Protein AF-A0A450S9Z5-F1 (afdb_monomer)

Mean predicted aligned error: 4.44 Å

Sequence (37 aa):
MNTEYTAVIKREGKWWIGWIQEIPGVNCQERTYYNRA

Radius of gyration: 11.26 Å; Cα contacts (8 Å, |Δi|>4): 47; chains: 1; bounding box: 22×18×37 Å

Solvent-accessible surface area (backbone atoms only — not comparable to full-atom values): 2568 Å² total; per-residue (Å²): 136,88,83,83,78,55,74,48,78,45,77,57,91,76,31,36,42,34,36,40,76,88,42,89,91,48,66,51,77,37,76,70,89,85,85,80,130

Foldseek 3Di:
DDDDWDKDWDDDPQKIKIATPVDPPGIDIGSDDDDDD

Secondary structure (DSSP, 8-state):
------EEEEEETTEEEEEETTSTT-EEEESS-----

Nearest PDB structures (foldseek):
  4mh4-assembly1_B  TM=6.649E-01  e=2.786E+00  Burkholderia cenocepacia J2315
  7kdd-assembly1_C  TM=6.463E-01  e=5.446E+00  Human herpesvirus 5 strain Towne
  4c8s-assembly1_B  TM=3.495E-01  e=6.660E+00  Saccharomyces cerevisiae

pLDDT: mean 90.11, std 12.07, range [50.03, 97.25]

Structure (mmCIF, N/CA/C/O backbone):
data_AF-A0A450S9Z5-F1
#
_entry.id   AF-A0A450S9Z5-F1
#
loop_
_atom_site.group_PDB
_atom_site.id
_atom_site.type_symbol
_atom_site.label_atom_id
_atom_site.label_alt_id
_atom_site.label_comp_id
_atom_site.label_asym_id
_atom_site.label_entity_id
_atom_site.label_seq_id
_atom_site.pdbx_PDB_ins_code
_atom_site.Cartn_x
_atom_site.Cartn_y
_atom_site.Cartn_z
_atom_site.occupancy
_atom_site.B_iso_or_equiv
_atom_site.auth_seq_id
_atom_site.auth_comp_id
_atom_site.auth_asym_id
_atom_site.auth_atom_id
_atom_site.pdbx_PDB_model_num
ATOM 1 N N . MET A 1 1 ? -6.431 -0.831 20.750 1.00 56.12 1 MET A N 1
ATOM 2 C CA . MET A 1 1 ? -7.357 -1.221 19.667 1.00 56.12 1 MET A CA 1
ATOM 3 C C . MET A 1 1 ? -6.505 -1.663 18.499 1.00 56.12 1 MET A C 1
ATOM 5 O O . MET A 1 1 ? -5.628 -0.898 18.123 1.00 56.12 1 MET A O 1
ATOM 9 N N . ASN A 1 2 ? -6.696 -2.886 18.007 1.00 74.31 2 ASN A N 1
ATOM 10 C CA . ASN A 1 2 ? -6.043 -3.346 16.787 1.00 74.31 2 ASN A CA 1
ATOM 11 C C . ASN A 1 2 ? -7.096 -3.257 15.685 1.00 74.31 2 ASN A C 1
ATOM 13 O O . ASN A 1 2 ? -8.020 -4.067 15.664 1.00 74.31 2 ASN A O 1
ATOM 17 N N . THR A 1 3 ? -7.045 -2.196 14.884 1.00 86.81 3 THR A N 1
ATOM 18 C CA . THR A 1 3 ? -7.999 -2.024 13.791 1.00 86.81 3 THR A CA 1
ATOM 19 C C . THR A 1 3 ? -7.368 -2.599 12.539 1.00 86.81 3 THR A C 1
ATOM 21 O O . THR A 1 3 ? -6.417 -2.035 12.003 1.00 86.81 3 THR A O 1
ATOM 24 N N . GLU A 1 4 ? -7.872 -3.752 12.123 1.00 93.88 4 GLU A N 1
ATOM 25 C CA . GLU A 1 4 ? -7.512 -4.371 10.856 1.00 93.88 4 GLU A CA 1
ATOM 26 C C . GLU A 1 4 ? -8.424 -3.824 9.758 1.00 93.88 4 GLU A C 1
ATOM 28 O O . GLU A 1 4 ? -9.601 -3.546 9.993 1.00 93.88 4 GLU A O 1
ATOM 33 N N . TYR A 1 5 ? -7.859 -3.649 8.569 1.00 95.62 5 TYR A N 1
ATOM 34 C CA . TYR A 1 5 ? -8.561 -3.137 7.400 1.00 95.62 5 TYR A CA 1
ATOM 35 C C . TYR A 1 5 ? -8.234 -3.994 6.188 1.00 95.62 5 TYR A C 1
ATOM 37 O O . TYR A 1 5 ? -7.128 -4.533 6.069 1.00 95.62 5 TYR A O 1
ATOM 45 N N . THR A 1 6 ? -9.169 -4.056 5.251 1.00 95.75 6 THR A N 1
ATOM 46 C CA . THR A 1 6 ? -9.015 -4.831 4.028 1.00 95.75 6 THR A CA 1
ATOM 47 C C . THR A 1 6 ? -8.507 -3.933 2.911 1.00 95.75 6 THR A C 1
ATOM 49 O O . THR A 1 6 ? -9.247 -3.135 2.329 1.00 95.75 6 THR A O 1
ATOM 52 N N . ALA A 1 7 ? -7.230 -4.087 2.566 1.00 95.56 7 ALA A N 1
ATOM 53 C CA . ALA A 1 7 ? -6.666 -3.463 1.377 1.00 95.56 7 ALA A CA 1
ATOM 54 C C . ALA A 1 7 ? -6.979 -4.305 0.132 1.00 95.56 7 ALA A C 1
ATOM 56 O O . ALA A 1 7 ? -6.638 -5.486 0.059 1.00 95.56 7 ALA A O 1
ATOM 57 N N . VAL A 1 8 ? -7.584 -3.685 -0.880 1.00 95.44 8 VAL A N 1
ATOM 58 C CA . VAL A 1 8 ? -7.693 -4.262 -2.225 1.00 95.44 8 VAL A CA 1
ATOM 59 C C . VAL A 1 8 ? -6.556 -3.723 -3.068 1.00 95.44 8 VAL A C 1
ATOM 61 O O . VAL A 1 8 ? -6.292 -2.524 -3.057 1.00 95.44 8 VAL A O 1
ATOM 64 N N . ILE A 1 9 ? -5.907 -4.602 -3.828 1.00 94.94 9 ILE A N 1
ATOM 65 C CA . ILE A 1 9 ? -4.891 -4.239 -4.815 1.00 94.94 9 ILE A CA 1
ATOM 66 C C . ILE A 1 9 ? -5.269 -4.902 -6.135 1.00 94.94 9 ILE A C 1
ATOM 68 O O . ILE A 1 9 ? -5.427 -6.120 -6.214 1.00 94.94 9 ILE A O 1
ATOM 72 N N . LYS A 1 10 ? -5.417 -4.097 -7.184 1.00 95.38 10 LYS A N 1
ATOM 73 C CA . LYS A 1 10 ? -5.813 -4.531 -8.522 1.00 95.38 10 LYS A CA 1
ATOM 74 C C . LYS A 1 10 ? -4.836 -3.992 -9.559 1.00 95.38 10 LYS A C 1
ATOM 76 O O . LYS A 1 10 ? -4.455 -2.827 -9.506 1.00 95.38 10 LYS A O 1
ATOM 81 N N . ARG A 1 11 ? -4.456 -4.816 -10.537 1.00 95.88 11 ARG A N 1
ATOM 82 C CA . ARG A 1 11 ? -3.689 -4.357 -11.703 1.00 95.88 11 ARG A CA 1
ATOM 83 C C . ARG A 1 11 ? -4.634 -3.992 -12.843 1.00 95.88 11 ARG A C 1
ATOM 85 O O . ARG A 1 11 ? -5.361 -4.854 -13.325 1.00 95.88 11 ARG A O 1
ATOM 92 N N . GLU A 1 12 ? -4.568 -2.747 -13.297 1.00 96.44 12 GLU A N 1
ATOM 93 C CA . GLU A 1 12 ? -5.288 -2.222 -14.460 1.00 96.44 12 GLU A CA 1
ATOM 94 C C . GLU A 1 12 ? -4.270 -1.748 -15.506 1.00 96.44 12 GLU A C 1
ATOM 96 O O . GLU A 1 12 ? -3.572 -0.742 -15.344 1.00 96.44 12 GLU A O 1
ATOM 101 N N . GLY A 1 13 ? -4.123 -2.521 -16.584 1.00 95.19 13 GLY A N 1
ATOM 102 C CA . GLY A 1 13 ? -3.097 -2.283 -17.598 1.00 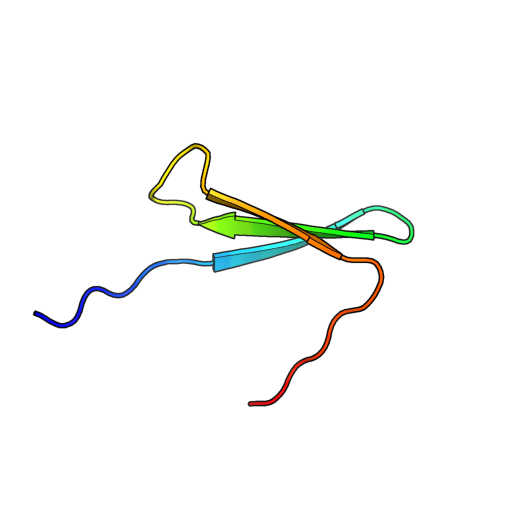95.19 13 GLY A CA 1
ATOM 103 C C . GLY A 1 13 ? -1.678 -2.266 -17.010 1.00 95.19 13 GLY A C 1
ATOM 104 O O . GLY A 1 13 ? -1.196 -3.271 -16.490 1.00 95.19 13 GLY A O 1
ATOM 105 N N . LYS A 1 14 ? -0.998 -1.116 -17.124 1.00 94.81 14 LYS A N 1
ATOM 106 C CA . LYS A 1 14 ? 0.371 -0.886 -16.613 1.00 94.81 14 LYS A CA 1
ATOM 107 C C . LY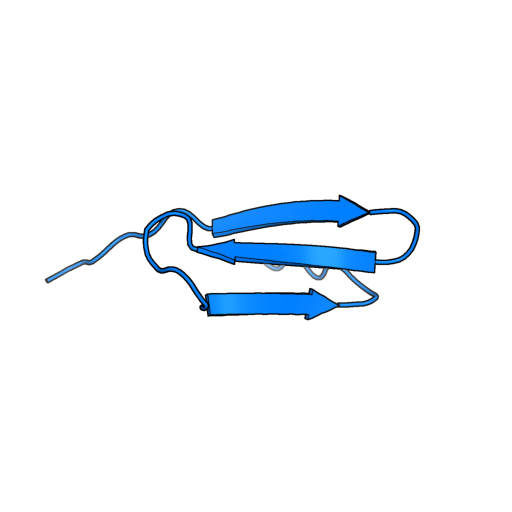S A 1 14 ? 0.407 -0.243 -15.219 1.00 94.81 14 LYS A C 1
ATOM 109 O O . LYS A 1 14 ? 1.461 0.242 -14.813 1.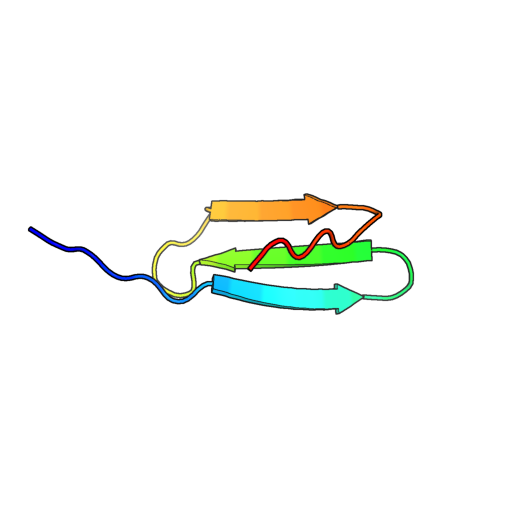00 94.81 14 LYS A O 1
ATOM 114 N N . TRP A 1 15 ? -0.732 -0.146 -14.546 1.00 95.38 15 TRP A N 1
ATOM 115 C CA . TRP A 1 15 ? -0.858 0.492 -13.243 1.00 95.38 15 TRP A CA 1
ATOM 116 C C . TRP A 1 15 ? -1.407 -0.489 -12.215 1.00 95.38 15 TRP A C 1
ATOM 118 O O . TRP A 1 15 ? -2.181 -1.393 -12.534 1.00 95.38 15 TRP A O 1
ATOM 128 N N . TRP A 1 16 ? -1.009 -0.279 -10.972 1.0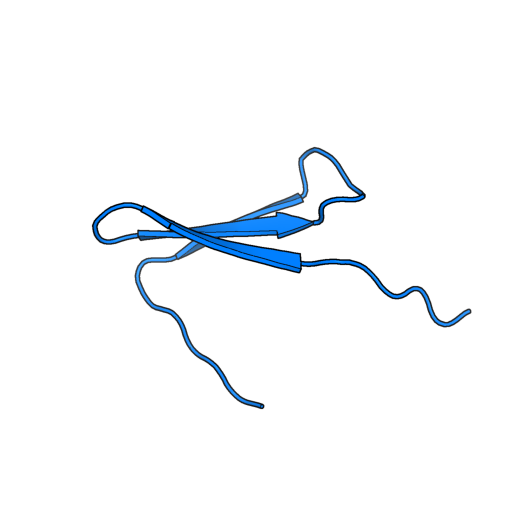0 96.31 16 TRP A N 1
ATOM 129 C CA . TRP A 1 16 ? -1.605 -0.873 -9.791 1.00 96.31 16 TRP A CA 1
ATOM 130 C C . TR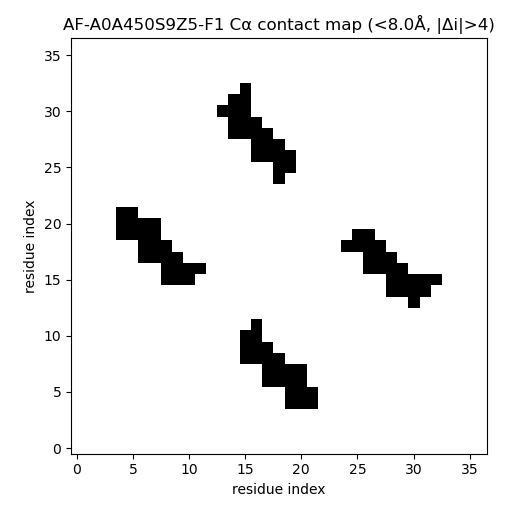P A 1 16 ? -2.497 0.164 -9.134 1.00 96.31 16 TRP A C 1
ATOM 132 O O . TRP A 1 16 ? -2.101 1.313 -8.981 1.00 96.31 16 TRP A O 1
ATOM 142 N N . ILE A 1 17 ? -3.700 -0.247 -8.765 1.00 96.06 17 ILE A N 1
ATOM 143 C CA . ILE A 1 17 ? -4.697 0.574 -8.092 1.00 96.06 17 ILE A CA 1
ATOM 144 C C . ILE A 1 17 ? -5.032 -0.133 -6.788 1.00 96.06 17 ILE A C 1
ATOM 146 O O . ILE A 1 17 ? -5.342 -1.325 -6.797 1.00 96.06 17 ILE A O 1
ATOM 150 N N . GLY A 1 18 ? -4.975 0.590 -5.678 1.00 96.06 18 GLY A N 1
ATOM 151 C CA . GLY A 1 18 ? -5.350 0.065 -4.376 1.00 96.06 18 GLY A CA 1
ATOM 152 C C . GLY A 1 18 ? -6.251 1.007 -3.598 1.00 96.06 18 GLY A C 1
ATOM 153 O O . GLY A 1 18 ? -6.257 2.215 -3.836 1.00 96.06 18 GLY A O 1
ATOM 154 N N . TRP A 1 19 ? -7.042 0.439 -2.694 1.00 97.25 19 TRP A N 1
ATOM 155 C CA . TRP A 1 19 ? -7.923 1.175 -1.787 1.00 97.25 19 TRP A CA 1
ATOM 156 C C . TRP A 1 19 ? -8.269 0.337 -0.555 1.00 97.25 19 TRP A C 1
ATOM 158 O O . TRP A 1 19 ? -8.114 -0.886 -0.563 1.00 97.25 19 TRP A O 1
ATOM 168 N N . ILE A 1 20 ? -8.751 1.003 0.493 1.00 97.19 20 ILE A N 1
ATOM 169 C CA . ILE A 1 20 ? -9.289 0.353 1.694 1.00 97.19 20 ILE A CA 1
ATOM 170 C C . ILE A 1 20 ? -10.793 0.156 1.510 1.00 97.19 20 ILE A C 1
ATOM 172 O O . ILE A 1 20 ? -11.501 1.119 1.216 1.00 97.19 20 ILE A O 1
ATOM 176 N N .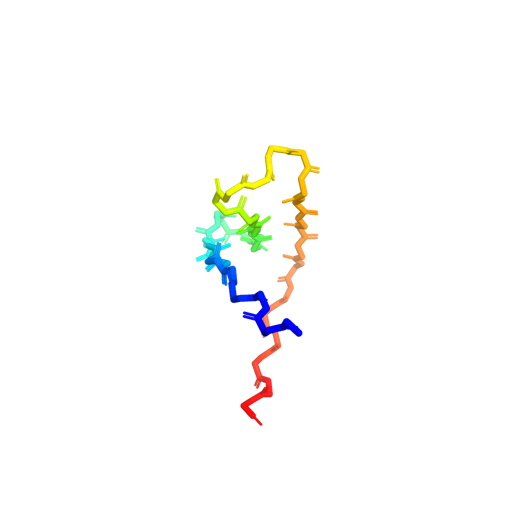 GLN A 1 21 ? -11.294 -1.077 1.641 1.00 96.62 21 GLN A N 1
ATOM 177 C CA . GLN A 1 21 ? -12.716 -1.370 1.396 1.00 96.62 21 GLN A CA 1
ATOM 178 C C . GLN A 1 21 ? -13.637 -0.602 2.345 1.00 96.62 21 GLN A C 1
ATOM 180 O O . GLN A 1 21 ? -14.716 -0.169 1.949 1.00 96.62 21 GLN A O 1
ATOM 185 N N . GLU A 1 22 ? -13.199 -0.426 3.586 1.00 97.06 22 GLU A N 1
ATOM 186 C CA . GLU A 1 22 ? -13.992 0.136 4.671 1.00 97.06 22 GLU A CA 1
ATOM 187 C C . GLU A 1 22 ? -14.006 1.672 4.673 1.00 97.06 22 GLU A C 1
ATOM 189 O O . GLU A 1 22 ? -14.874 2.269 5.308 1.00 97.06 22 GLU A O 1
ATOM 194 N N . ILE A 1 23 ? -13.065 2.326 3.977 1.00 95.88 23 ILE A N 1
ATOM 195 C CA . ILE A 1 23 ? -12.894 3.785 4.028 1.00 95.88 23 ILE A CA 1
ATOM 196 C C . ILE A 1 23 ? -12.903 4.379 2.612 1.00 95.88 23 ILE A C 1
ATOM 198 O O . ILE A 1 23 ? -11.874 4.386 1.925 1.00 95.88 23 ILE A O 1
ATOM 202 N N . PRO A 1 24 ? -14.043 4.946 2.173 1.00 95.56 24 PRO A N 1
ATOM 203 C CA . PRO A 1 24 ? -14.131 5.658 0.907 1.00 95.56 24 PRO A CA 1
ATOM 204 C C . PRO A 1 24 ? -13.119 6.806 0.829 1.00 95.56 24 PRO A C 1
ATOM 206 O O . PRO A 1 24 ? -12.937 7.562 1.780 1.00 95.56 24 PRO A O 1
ATOM 209 N N . GLY A 1 25 ? -12.480 6.957 -0.330 1.00 95.25 25 GLY A N 1
ATOM 210 C CA . GLY A 1 25 ? -11.524 8.040 -0.584 1.00 95.25 25 GLY A CA 1
ATOM 211 C C . GLY A 1 25 ? -10.080 7.744 -0.173 1.00 95.25 25 GLY A C 1
ATOM 212 O O . GLY A 1 25 ? -9.196 8.507 -0.553 1.00 95.25 25 GLY A O 1
ATOM 213 N N . VAL A 1 26 ? -9.805 6.629 0.5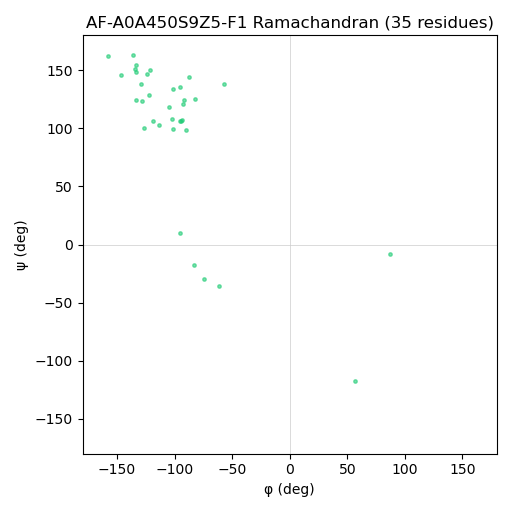13 1.00 96.69 26 VAL A N 1
ATOM 214 C CA . VAL A 1 26 ? -8.429 6.173 0.766 1.00 96.69 26 VAL A CA 1
ATOM 215 C C . VAL A 1 26 ? -7.990 5.265 -0.378 1.00 96.69 26 VAL A C 1
ATOM 217 O O . VAL A 1 26 ? -8.340 4.085 -0.420 1.00 96.69 26 VAL A O 1
ATOM 220 N N . ASN A 1 27 ? -7.243 5.826 -1.328 1.00 96.50 27 ASN A N 1
ATOM 221 C CA . ASN A 1 27 ? -6.759 5.120 -2.509 1.00 96.50 27 ASN A CA 1
ATOM 222 C C . ASN A 1 27 ? -5.289 5.437 -2.826 1.00 96.50 27 ASN A C 1
ATOM 224 O O . ASN A 1 27 ? -4.709 6.393 -2.318 1.00 96.50 27 ASN A O 1
ATOM 228 N N . CYS A 1 28 ? -4.682 4.591 -3.655 1.00 94.56 28 CYS A N 1
ATOM 229 C CA . CYS A 1 28 ? -3.325 4.752 -4.161 1.00 94.56 28 CYS A CA 1
ATOM 230 C C . CYS A 1 28 ? -3.229 4.193 -5.587 1.00 94.56 28 CYS A C 1
ATOM 232 O O . CYS A 1 28 ? -3.909 3.218 -5.923 1.00 94.56 28 CYS A O 1
ATOM 234 N N . GLN A 1 29 ? -2.399 4.808 -6.432 1.00 95.50 29 GLN A N 1
ATOM 235 C CA . GLN A 1 29 ? -2.102 4.318 -7.776 1.00 95.50 29 GLN A CA 1
ATOM 236 C C . GLN A 1 29 ? -0.598 4.355 -8.024 1.00 95.50 29 GLN A C 1
ATOM 238 O O . GLN A 1 29 ? 0.019 5.410 -7.933 1.00 95.50 29 GLN A O 1
ATOM 243 N N . GLU A 1 30 ? -0.021 3.213 -8.384 1.00 94.38 30 GLU A N 1
ATOM 244 C CA . GLU A 1 30 ? 1.425 3.047 -8.527 1.00 94.38 30 GLU A CA 1
ATOM 245 C C . GLU A 1 30 ? 1.776 2.334 -9.832 1.00 94.38 30 GLU A C 1
ATOM 247 O O . GLU A 1 30 ? 1.038 1.481 -10.332 1.00 94.38 30 GLU A O 1
ATOM 252 N N . ARG A 1 31 ? 2.931 2.662 -10.416 1.00 94.56 31 ARG A N 1
ATOM 253 C CA . ARG A 1 31 ? 3.427 1.971 -11.623 1.00 94.56 31 ARG A CA 1
ATOM 254 C C . ARG A 1 31 ? 3.974 0.585 -11.317 1.00 94.56 31 ARG A C 1
ATOM 256 O O . ARG A 1 31 ? 3.946 -0.297 -12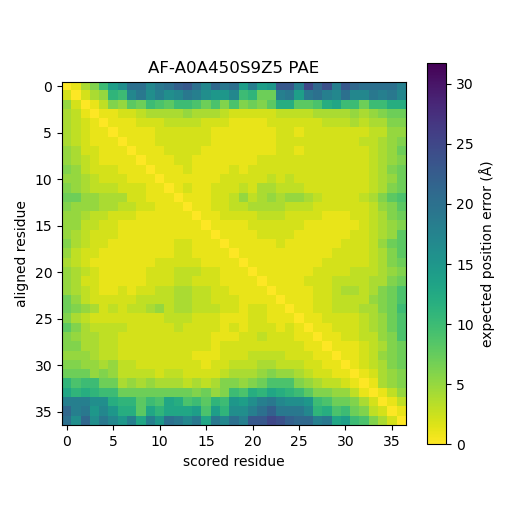.174 1.00 94.56 31 ARG A O 1
ATOM 263 N N . THR A 1 32 ? 4.498 0.397 -10.117 1.00 91.25 32 THR A N 1
ATOM 264 C CA . THR A 1 32 ? 5.170 -0.825 -9.689 1.00 91.25 32 THR A CA 1
ATOM 265 C C . THR A 1 32 ? 4.495 -1.361 -8.437 1.00 91.25 32 THR A C 1
ATOM 267 O O . THR A 1 32 ? 3.981 -0.609 -7.617 1.00 91.25 32 THR A O 1
ATOM 270 N N . TYR A 1 33 ? 4.476 -2.684 -8.302 1.00 85.31 33 TYR A N 1
ATOM 271 C CA . TYR A 1 33 ? 4.035 -3.340 -7.080 1.00 85.31 33 TYR A CA 1
ATOM 272 C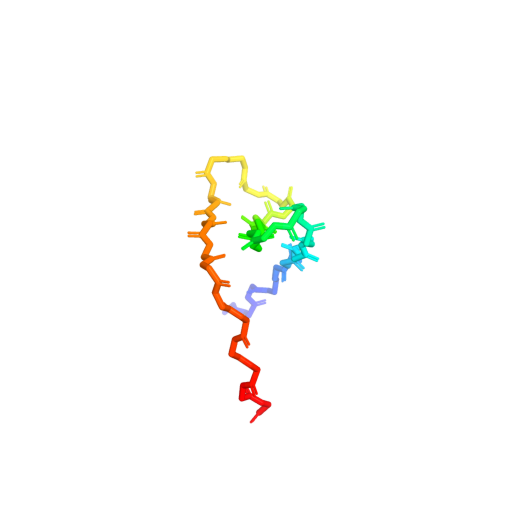 C . TYR A 1 33 ? 5.266 -3.854 -6.358 1.00 85.31 33 TYR A C 1
ATOM 274 O O . TYR A 1 33 ? 6.017 -4.661 -6.910 1.00 85.31 33 TYR A O 1
ATOM 282 N N . TYR A 1 34 ? 5.489 -3.352 -5.148 1.00 80.56 34 TYR A N 1
ATOM 283 C CA . TYR A 1 34 ? 6.590 -3.784 -4.307 1.00 80.56 34 TYR A CA 1
ATOM 284 C C . TYR A 1 34 ? 6.032 -4.502 -3.084 1.00 80.56 34 TYR A C 1
ATOM 286 O O . TYR A 1 34 ? 5.525 -3.874 -2.160 1.00 80.56 34 TYR A O 1
ATOM 294 N N . ASN A 1 35 ? 6.099 -5.832 -3.104 1.00 72.25 35 ASN A N 1
ATOM 295 C CA . ASN A 1 35 ? 5.727 -6.659 -1.967 1.00 72.25 35 ASN A CA 1
ATOM 296 C C . ASN A 1 35 ? 6.993 -6.962 -1.157 1.00 72.25 35 ASN A C 1
ATOM 298 O O . ASN A 1 35 ? 7.842 -7.738 -1.597 1.00 72.25 35 ASN A O 1
ATOM 302 N N . ARG A 1 36 ? 7.135 -6.319 0.004 1.00 57.84 36 ARG A N 1
ATOM 303 C CA . ARG A 1 36 ? 7.935 -6.867 1.100 1.00 57.84 36 ARG A CA 1
ATOM 304 C C . ARG A 1 36 ? 6.943 -7.440 2.097 1.00 57.84 36 ARG A C 1
ATOM 306 O O . ARG A 1 36 ? 6.212 -6.669 2.714 1.00 57.84 36 ARG A O 1
ATOM 313 N N . ALA A 1 37 ? 6.901 -8.767 2.161 1.00 50.03 37 ALA A N 1
ATOM 314 C CA . ALA A 1 37 ? 6.305 -9.476 3.283 1.00 50.03 37 ALA A CA 1
ATOM 315 C C . ALA A 1 37 ? 7.079 -9.152 4.568 1.00 50.03 37 ALA A C 1
ATOM 317 O O . ALA A 1 37 ? 8.318 -8.966 4.468 1.00 50.03 37 ALA A O 1
#

Organism: NCBI:txid2126562